Protein AF-G0EF84-F1 (afdb_monomer)

Nearest PDB structures (foldseek):
  5kbe-assembly1_A  TM=8.178E-01  e=7.828E-07  Acinetobacter calcoaceticus
  5kbe-assembly1_B  TM=8.113E-01  e=9.370E-07  Acinetobacter calcoaceticus
  2cfh-assembly1_C  TM=7.552E-01  e=4.086E-05  Homo sapiens
  2bjn-assembly1_A  TM=7.253E-01  e=2.952E-04  Homo sapiens
  8pkd-assembly1_D  TM=6.271E-01  e=1.004E-04  Orrella dioscoreae

Organism: Pyrolobus fumarii (strain DSM 11204 / 1A) (NCBI:txid694429)

Sequence (148 aa):
MQTVSGERVFIMPAVFYKAIFEALQSVAGAAARSLMYYIGVKAGRAMAKDALRVRSGTENIDSVRAIAEILEAMGVGKLESVEKAGSAVKLVLSNTLSGALGIDGGEGCHLERGLVAGMMSEMIGKRVVVKQAQGEKGKCVFEVEVTG

InterPro domains:
  IPR024096 NO signalling/Golgi transport ligand-binding domain superfamily [SSF111126] (7-145)

Mean predicted aligned error: 5.41 Å

Structure (mmCIF, N/CA/C/O backbone):
data_AF-G0EF84-F1
#
_entry.id   AF-G0EF84-F1
#
loop_
_atom_site.group_PDB
_atom_site.id
_atom_site.type_symbol
_atom_site.label_atom_id
_atom_site.label_alt_id
_atom_site.label_comp_id
_atom_site.label_asym_id
_atom_site.label_entity_id
_atom_site.label_seq_id
_atom_site.pdbx_PDB_ins_code
_atom_site.Cartn_x
_atom_site.Cartn_y
_atom_site.Cartn_z
_atom_site.occupancy
_atom_site.B_iso_or_equiv
_atom_site.auth_seq_id
_atom_site.auth_comp_id
_atom_site.auth_asym_id
_atom_site.auth_atom_id
_atom_site.pdbx_PDB_model_num
ATOM 1 N N . MET A 1 1 ? -9.739 -24.889 -8.213 1.00 63.16 1 MET A N 1
ATOM 2 C CA . MET A 1 1 ? -9.829 -23.415 -8.317 1.00 63.16 1 MET A CA 1
ATOM 3 C C . MET A 1 1 ? -9.453 -22.852 -6.960 1.00 63.16 1 MET A C 1
ATOM 5 O O . MET A 1 1 ? -10.050 -23.293 -5.990 1.00 63.16 1 MET A O 1
ATOM 9 N N . GLN A 1 2 ? -8.441 -21.988 -6.867 1.00 75.75 2 GLN A N 1
ATOM 10 C CA . GLN A 1 2 ? -8.082 -21.372 -5.585 1.00 75.75 2 GLN A CA 1
ATOM 11 C C . GLN A 1 2 ? -9.002 -20.178 -5.319 1.00 75.75 2 GLN A C 1
ATOM 13 O O . GLN A 1 2 ? -9.261 -19.377 -6.222 1.00 75.75 2 GLN A O 1
ATOM 18 N N . THR A 1 3 ? -9.524 -20.089 -4.099 1.00 82.94 3 THR A N 1
ATOM 19 C CA . THR A 1 3 ? -10.429 -19.017 -3.676 1.00 82.94 3 THR A CA 1
ATOM 20 C C . THR A 1 3 ? -10.059 -18.511 -2.290 1.00 82.94 3 THR A C 1
ATOM 22 O O . THR A 1 3 ? -9.696 -19.315 -1.433 1.00 82.94 3 THR A O 1
ATOM 25 N N . VAL A 1 4 ? -10.230 -17.214 -2.050 1.00 77.06 4 VAL A N 1
ATOM 26 C CA . VAL A 1 4 ? -10.160 -16.584 -0.724 1.00 77.06 4 VAL A CA 1
ATOM 27 C C . VAL A 1 4 ? -11.493 -15.891 -0.491 1.00 77.06 4 VAL A C 1
ATOM 29 O O . VAL A 1 4 ? -11.944 -15.127 -1.338 1.00 77.06 4 VAL A O 1
ATOM 32 N N . SER A 1 5 ? -12.160 -16.194 0.623 1.00 75.69 5 SER A N 1
ATOM 33 C CA . SER A 1 5 ? -13.448 -15.573 0.974 1.00 75.69 5 SER A CA 1
ATOM 34 C C . SER A 1 5 ? -14.548 -15.737 -0.087 1.00 75.69 5 SER A C 1
ATOM 36 O O . SER A 1 5 ? -15.420 -14.882 -0.197 1.00 75.69 5 SER A O 1
ATOM 38 N N . GLY A 1 6 ? -14.513 -16.817 -0.877 1.00 81.25 6 GLY A N 1
ATOM 39 C CA . GLY A 1 6 ? -15.447 -17.057 -1.988 1.00 81.25 6 GLY A CA 1
ATOM 40 C C . GLY A 1 6 ? -15.060 -16.385 -3.311 1.00 81.25 6 GLY A C 1
ATOM 41 O O . GLY A 1 6 ? -15.654 -16.700 -4.338 1.00 81.25 6 GLY A O 1
ATOM 42 N N . GLU A 1 7 ? -14.029 -15.539 -3.317 1.00 81.75 7 GLU A N 1
ATOM 43 C CA . GLU A 1 7 ? -13.520 -14.877 -4.517 1.00 81.75 7 GLU A CA 1
ATOM 44 C C . GLU A 1 7 ? -12.379 -15.676 -5.143 1.00 81.75 7 GLU A C 1
ATOM 46 O O . GLU A 1 7 ? -11.551 -16.276 -4.451 1.00 81.75 7 GLU A O 1
ATOM 51 N N . ARG A 1 8 ? -12.316 -15.693 -6.477 1.00 87.50 8 ARG A N 1
ATOM 52 C CA . ARG A 1 8 ? -11.234 -16.360 -7.208 1.00 87.50 8 ARG A CA 1
ATOM 53 C C . ARG A 1 8 ? -9.926 -15.610 -6.990 1.00 87.50 8 ARG A C 1
ATOM 55 O O . ARG A 1 8 ? -9.837 -14.422 -7.278 1.00 87.50 8 ARG A O 1
ATOM 62 N N . VAL A 1 9 ? -8.892 -16.346 -6.600 1.00 87.44 9 VAL A N 1
ATOM 63 C CA . VAL A 1 9 ? -7.526 -15.826 -6.516 1.00 87.44 9 VAL A CA 1
ATOM 64 C C . VAL A 1 9 ? -6.621 -16.547 -7.501 1.00 87.44 9 VAL A C 1
ATOM 66 O O . VAL A 1 9 ? -6.874 -17.690 -7.892 1.00 87.44 9 VAL A O 1
ATOM 69 N N . PHE A 1 10 ? -5.554 -15.874 -7.905 1.00 88.31 10 PHE A N 1
ATOM 70 C CA . PHE A 1 10 ? -4.477 -16.478 -8.670 1.00 88.31 10 PHE A CA 1
ATOM 71 C C . PHE A 1 10 ? -3.140 -15.995 -8.112 1.00 88.31 10 PHE A C 1
ATOM 73 O O . PHE A 1 10 ? -3.007 -14.849 -7.689 1.00 88.31 10 PHE A O 1
ATOM 80 N N . ILE A 1 11 ? -2.158 -16.892 -8.094 1.00 89.44 11 ILE A N 1
ATOM 81 C CA . ILE A 1 11 ? -0.801 -16.593 -7.642 1.00 89.44 11 ILE A CA 1
ATOM 82 C C . ILE A 1 11 ? 0.006 -16.183 -8.868 1.00 89.44 11 ILE A C 1
ATOM 84 O O . ILE A 1 11 ? 0.028 -16.897 -9.872 1.00 89.44 11 ILE A O 1
ATOM 88 N N . MET A 1 12 ? 0.658 -15.028 -8.790 1.00 90.19 12 MET A N 1
ATOM 89 C CA . MET A 1 12 ? 1.442 -14.463 -9.881 1.00 90.19 12 MET A 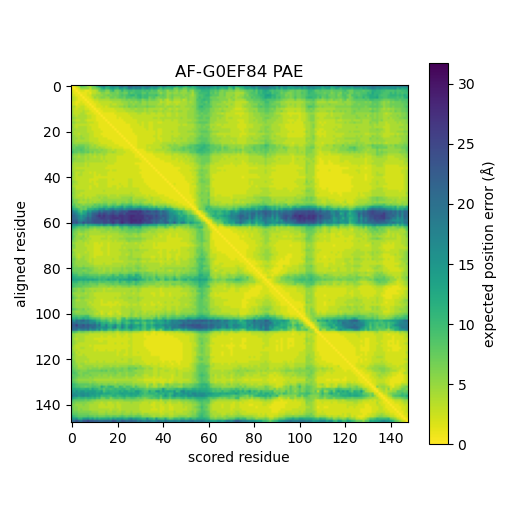CA 1
ATOM 90 C C . MET A 1 12 ? 2.918 -14.381 -9.473 1.00 90.19 12 MET A C 1
ATOM 92 O O . MET A 1 12 ? 3.216 -13.835 -8.410 1.00 90.19 12 MET A O 1
ATOM 96 N N . PRO A 1 13 ? 3.861 -14.865 -10.303 1.00 91.00 13 PRO A N 1
ATOM 97 C CA . PRO A 1 13 ? 5.283 -14.646 -10.066 1.00 91.00 13 PRO A CA 1
ATOM 98 C C . PRO A 1 13 ? 5.618 -13.152 -10.045 1.00 91.00 13 PRO A C 1
ATOM 100 O O . PRO A 1 13 ? 5.197 -12.406 -10.930 1.00 91.00 13 PRO A O 1
ATOM 103 N N . ALA A 1 14 ? 6.442 -12.721 -9.091 1.00 87.75 14 ALA A N 1
ATOM 104 C CA . ALA A 1 14 ? 6.798 -11.310 -8.922 1.00 87.75 14 ALA A CA 1
ATOM 105 C C . ALA A 1 14 ? 7.425 -10.691 -10.195 1.00 87.75 14 ALA A C 1
ATOM 107 O O . ALA A 1 14 ? 7.191 -9.526 -10.508 1.00 87.75 14 ALA A O 1
ATOM 108 N N . VAL A 1 15 ? 8.146 -11.489 -10.994 1.00 89.00 15 VAL A N 1
ATOM 109 C CA . VAL A 1 15 ? 8.711 -11.061 -12.290 1.00 89.00 15 VAL A CA 1
ATOM 110 C C . VAL A 1 15 ? 7.648 -10.640 -13.308 1.00 89.00 15 VAL A C 1
ATOM 112 O O . VAL A 1 15 ? 7.873 -9.711 -14.077 1.00 89.00 15 VAL A O 1
ATOM 115 N N . PHE A 1 16 ? 6.473 -11.275 -13.296 1.00 90.81 16 PHE A N 1
ATOM 116 C CA . PHE A 1 16 ? 5.370 -10.902 -14.179 1.00 90.81 16 PHE A CA 1
ATOM 117 C C . PHE A 1 16 ? 4.773 -9.560 -13.750 1.00 90.81 16 PHE A C 1
ATOM 119 O O . PHE A 1 16 ? 4.515 -8.692 -14.581 1.00 90.81 16 PHE A O 1
ATOM 126 N N . TYR A 1 17 ? 4.621 -9.359 -12.439 1.00 88.06 17 TYR A N 1
ATOM 127 C CA . TYR A 1 17 ? 4.177 -8.085 -11.884 1.00 88.06 17 TYR A CA 1
ATOM 128 C C . TYR A 1 17 ? 5.146 -6.943 -12.233 1.00 88.06 17 TYR A C 1
ATOM 130 O O . TYR A 1 17 ? 4.717 -5.871 -12.661 1.00 88.06 17 TYR A O 1
ATOM 138 N N . LYS A 1 18 ? 6.459 -7.189 -12.124 1.00 89.19 18 LYS A N 1
ATOM 139 C CA . LYS A 1 18 ? 7.494 -6.235 -12.544 1.00 89.19 18 LYS A CA 1
ATOM 140 C C . LYS A 1 18 ? 7.352 -5.848 -14.017 1.00 89.19 18 LYS A C 1
ATOM 142 O O . LYS A 1 18 ? 7.362 -4.660 -14.319 1.00 89.19 18 LYS A O 1
ATOM 147 N N . ALA A 1 19 ? 7.151 -6.822 -14.904 1.00 91.56 19 ALA A N 1
ATOM 148 C CA . ALA A 1 19 ? 6.972 -6.563 -16.332 1.00 91.56 19 ALA A CA 1
ATOM 149 C C . ALA A 1 19 ? 5.738 -5.687 -16.623 1.00 91.56 19 ALA A C 1
ATOM 151 O O . ALA A 1 19 ? 5.810 -4.791 -17.461 1.00 91.56 19 ALA A O 1
ATOM 152 N N . ILE A 1 20 ? 4.624 -5.885 -15.901 1.00 89.62 20 ILE A N 1
ATOM 153 C CA . ILE A 1 20 ? 3.450 -4.998 -16.004 1.00 89.62 20 ILE A CA 1
ATOM 154 C C . ILE A 1 20 ? 3.819 -3.572 -15.595 1.00 89.62 20 ILE A C 1
ATOM 156 O O . ILE A 1 20 ? 3.468 -2.623 -16.296 1.00 89.62 20 ILE A O 1
ATOM 160 N N . PHE A 1 21 ? 4.515 -3.410 -14.467 1.00 87.69 21 PHE A N 1
ATOM 161 C CA . PHE A 1 21 ? 4.907 -2.088 -13.991 1.00 87.69 21 PHE A CA 1
ATOM 162 C C . PHE A 1 21 ? 5.836 -1.384 -14.988 1.00 87.69 21 PHE A C 1
ATOM 164 O O . PHE A 1 21 ? 5.604 -0.228 -15.328 1.00 87.69 21 PHE A O 1
ATOM 171 N N . GLU A 1 22 ? 6.854 -2.077 -15.496 1.00 89.44 22 GLU A N 1
ATOM 172 C CA . GLU A 1 22 ? 7.784 -1.531 -16.490 1.00 89.44 22 GLU A CA 1
ATOM 173 C C . GLU A 1 22 ? 7.062 -1.144 -17.785 1.00 89.44 22 GLU A C 1
ATOM 175 O O . GLU A 1 22 ? 7.318 -0.073 -18.336 1.00 89.44 22 GLU A O 1
ATOM 180 N N . ALA A 1 23 ? 6.095 -1.952 -18.231 1.00 91.50 23 ALA A N 1
ATOM 181 C CA . ALA A 1 23 ? 5.254 -1.613 -19.373 1.00 91.50 23 ALA A CA 1
ATOM 182 C C . ALA A 1 23 ? 4.426 -0.343 -19.109 1.00 91.50 23 ALA A C 1
ATOM 184 O O . ALA A 1 23 ? 4.434 0.573 -19.932 1.00 91.50 23 ALA A O 1
ATOM 185 N N . LEU A 1 24 ? 3.774 -0.232 -17.947 1.00 89.31 24 LEU A N 1
ATOM 186 C CA . LEU A 1 24 ? 3.031 0.975 -17.563 1.00 89.31 24 LEU A CA 1
ATOM 187 C C . LEU A 1 24 ? 3.937 2.208 -17.507 1.00 89.31 24 LEU A C 1
ATOM 189 O O . LEU A 1 24 ? 3.569 3.261 -18.026 1.00 89.31 24 LEU A O 1
ATOM 193 N N . GLN A 1 25 ? 5.128 2.069 -16.928 1.00 88.31 25 GLN A N 1
ATOM 194 C CA . GLN A 1 25 ? 6.126 3.130 -16.861 1.00 88.31 25 GLN A CA 1
ATOM 195 C C . GLN A 1 25 ? 6.589 3.556 -18.262 1.00 88.31 25 GLN A C 1
ATOM 197 O O . GLN A 1 25 ? 6.734 4.749 -18.515 1.00 88.31 25 GLN A O 1
ATOM 202 N N . SER A 1 26 ? 6.775 2.608 -19.186 1.00 90.50 26 SER A N 1
ATOM 203 C CA . SER A 1 26 ? 7.194 2.899 -20.563 1.00 90.50 26 SER A CA 1
ATOM 204 C C . SER A 1 26 ? 6.142 3.675 -21.363 1.00 90.50 26 SER A C 1
ATOM 206 O O . SER A 1 26 ? 6.495 4.512 -22.189 1.00 90.50 26 SER A O 1
ATOM 208 N N . VAL A 1 27 ? 4.855 3.433 -21.092 1.00 92.88 27 VAL A N 1
ATOM 209 C CA . VAL A 1 27 ? 3.740 4.063 -21.813 1.00 92.88 27 VAL A CA 1
ATOM 210 C C . VAL A 1 27 ? 3.345 5.398 -21.183 1.00 92.88 27 VAL A C 1
ATOM 212 O O . VAL A 1 27 ? 3.114 6.374 -21.890 1.00 92.88 27 VAL A O 1
ATOM 215 N N . ALA A 1 28 ? 3.241 5.447 -19.854 1.00 90.50 28 ALA A N 1
ATOM 216 C CA . ALA A 1 28 ? 2.682 6.587 -19.129 1.00 90.50 28 ALA A CA 1
ATOM 217 C C . ALA A 1 28 ? 3.744 7.483 -18.464 1.00 90.50 28 ALA A C 1
ATOM 219 O O . ALA A 1 28 ? 3.405 8.538 -17.920 1.00 90.50 28 ALA A O 1
ATOM 220 N N . GLY A 1 29 ? 5.019 7.082 -18.470 1.00 88.81 29 GLY A N 1
ATOM 221 C CA . GLY A 1 29 ? 6.103 7.820 -17.827 1.00 88.81 29 GLY A CA 1
ATOM 222 C C . GLY A 1 29 ? 5.794 8.120 -16.359 1.00 88.81 29 GLY A C 1
ATOM 223 O O . GLY A 1 29 ? 5.345 7.259 -15.605 1.00 88.81 29 GLY A O 1
ATOM 224 N N . ALA A 1 30 ? 5.971 9.378 -15.950 1.00 85.38 30 ALA A N 1
ATOM 225 C CA . ALA A 1 30 ? 5.714 9.817 -14.577 1.00 85.38 30 ALA A CA 1
ATOM 226 C C . ALA A 1 30 ? 4.263 9.583 -14.101 1.00 85.38 30 ALA A C 1
ATOM 228 O O . ALA A 1 30 ? 4.033 9.422 -12.901 1.00 85.38 30 ALA A O 1
ATOM 229 N N . ALA A 1 31 ? 3.282 9.524 -15.013 1.00 89.19 31 ALA A N 1
ATOM 230 C CA . ALA A 1 31 ? 1.883 9.292 -14.653 1.00 89.19 31 ALA A CA 1
ATOM 231 C C . ALA A 1 31 ? 1.618 7.857 -14.159 1.00 89.19 31 ALA A C 1
ATOM 233 O O . ALA A 1 31 ? 0.641 7.634 -13.437 1.00 89.19 31 ALA A O 1
ATOM 234 N N . ALA A 1 32 ? 2.501 6.900 -14.471 1.00 88.88 32 ALA A N 1
ATOM 235 C CA . ALA A 1 32 ? 2.394 5.523 -13.993 1.00 88.88 32 ALA A CA 1
ATOM 236 C C . ALA A 1 32 ? 2.362 5.448 -12.457 1.00 88.88 32 ALA A C 1
ATOM 238 O O . ALA A 1 32 ? 1.587 4.681 -11.894 1.00 88.88 32 ALA A O 1
ATOM 239 N N . ARG A 1 33 ? 3.102 6.316 -11.759 1.00 87.56 33 ARG A N 1
ATOM 240 C CA . ARG A 1 33 ? 3.123 6.384 -10.286 1.00 87.56 33 ARG A CA 1
ATOM 241 C C . ARG A 1 33 ? 1.748 6.681 -9.689 1.00 87.56 33 ARG A C 1
ATOM 243 O O . ARG A 1 33 ? 1.283 5.987 -8.782 1.00 87.56 33 ARG A O 1
ATOM 250 N N . SER A 1 34 ? 1.068 7.688 -10.234 1.00 90.56 34 SER A N 1
ATOM 251 C CA . SER A 1 34 ? -0.295 8.057 -9.836 1.00 90.56 34 SER A CA 1
ATOM 252 C C . SER A 1 34 ? -1.296 6.954 -10.165 1.00 90.56 34 SER A C 1
ATOM 254 O O . SER A 1 34 ? -2.191 6.675 -9.366 1.00 90.56 34 SER A O 1
ATOM 256 N N . LEU A 1 35 ? -1.121 6.292 -11.312 1.00 92.00 35 LEU A N 1
ATOM 257 C CA . LEU A 1 35 ? -1.946 5.156 -11.707 1.00 92.00 35 LEU A CA 1
ATOM 258 C C . LEU A 1 35 ? -1.784 3.979 -10.736 1.00 92.00 35 LEU A C 1
ATOM 260 O O . LEU A 1 35 ? -2.783 3.432 -10.278 1.00 92.00 35 LEU A O 1
ATOM 264 N N . MET A 1 36 ? -0.554 3.638 -10.350 1.00 91.00 36 MET A N 1
ATOM 265 C CA . MET A 1 36 ? -0.273 2.563 -9.394 1.00 91.00 36 MET A CA 1
ATOM 266 C C . MET A 1 36 ? -0.850 2.847 -8.013 1.00 91.00 36 MET A C 1
ATOM 268 O O . MET A 1 36 ? -1.441 1.960 -7.397 1.00 91.00 36 MET A O 1
ATOM 272 N N . TYR A 1 37 ? -0.764 4.097 -7.555 1.00 93.50 37 TYR A N 1
ATOM 273 C CA . TYR A 1 37 ? -1.461 4.519 -6.346 1.00 93.50 37 TYR A CA 1
ATOM 274 C C . TYR A 1 37 ? -2.978 4.323 -6.464 1.00 93.50 37 TYR A C 1
ATOM 276 O O . TYR A 1 37 ? -3.598 3.755 -5.567 1.00 93.50 37 TYR A O 1
ATOM 284 N N . TYR A 1 38 ? -3.587 4.740 -7.576 1.00 95.00 38 TYR A N 1
ATOM 285 C CA . TYR A 1 38 ? -5.029 4.600 -7.780 1.00 95.00 38 TYR A CA 1
ATOM 286 C C . TYR A 1 38 ? -5.484 3.135 -7.849 1.00 95.00 38 TYR A C 1
ATOM 288 O O . TYR A 1 38 ? -6.488 2.776 -7.227 1.00 95.00 38 TYR A O 1
ATOM 296 N N . ILE A 1 39 ? -4.729 2.286 -8.554 1.00 94.31 39 ILE A N 1
ATOM 297 C CA . ILE A 1 39 ? -4.938 0.832 -8.588 1.00 94.31 39 ILE A CA 1
ATOM 298 C C . ILE A 1 39 ? -4.886 0.278 -7.163 1.00 94.31 39 ILE A C 1
ATOM 300 O O . ILE A 1 39 ? -5.818 -0.410 -6.748 1.00 94.31 39 ILE A O 1
ATOM 304 N N . GLY A 1 40 ? -3.860 0.649 -6.390 1.00 95.25 40 GLY A N 1
ATOM 305 C CA . GLY A 1 40 ? -3.724 0.266 -4.987 1.00 95.25 40 GLY A CA 1
ATOM 306 C C . GLY A 1 40 ? -4.931 0.684 -4.146 1.00 95.25 40 GLY A C 1
ATOM 307 O O . GLY A 1 40 ? -5.478 -0.141 -3.425 1.00 95.25 40 GLY A O 1
ATOM 308 N N . VAL A 1 41 ? -5.422 1.922 -4.279 1.00 96.75 41 VAL A N 1
ATOM 309 C CA . VAL A 1 41 ? -6.613 2.397 -3.543 1.00 96.75 41 VAL A CA 1
ATOM 310 C C . VAL A 1 41 ? -7.851 1.571 -3.881 1.00 96.75 41 VAL A C 1
ATOM 312 O O . VAL A 1 41 ? -8.611 1.196 -2.985 1.00 96.75 41 VAL A O 1
ATOM 315 N N . LYS A 1 42 ? -8.081 1.286 -5.167 1.00 96.88 42 LYS A N 1
ATOM 316 C CA . LYS A 1 42 ? -9.240 0.500 -5.610 1.00 96.88 42 LYS A CA 1
ATOM 317 C C . LYS A 1 42 ? -9.162 -0.944 -5.123 1.00 96.88 42 LYS A C 1
ATOM 319 O O . LYS A 1 42 ? -10.145 -1.432 -4.570 1.00 96.88 42 LYS A O 1
ATOM 324 N N . ALA A 1 43 ? -8.003 -1.582 -5.274 1.00 94.38 43 ALA A N 1
ATOM 325 C CA . ALA A 1 43 ? -7.761 -2.934 -4.784 1.00 94.38 43 ALA A CA 1
ATOM 326 C C . ALA A 1 43 ? -7.897 -3.002 -3.256 1.00 94.38 43 ALA A C 1
ATOM 328 O O . ALA A 1 43 ? -8.626 -3.843 -2.741 1.00 94.38 43 ALA A O 1
ATOM 329 N N . GLY A 1 44 ? -7.281 -2.057 -2.539 1.00 94.94 44 GLY A N 1
ATOM 330 C CA . GLY A 1 44 ? -7.337 -1.929 -1.083 1.00 94.94 44 GLY A CA 1
ATOM 331 C C . GLY A 1 44 ? -8.766 -1.904 -0.547 1.00 94.94 44 GLY A C 1
ATOM 332 O O . GLY A 1 44 ? -9.109 -2.672 0.347 1.00 94.94 44 GLY A O 1
ATOM 333 N N . ARG A 1 45 ? -9.631 -1.073 -1.141 1.00 94.69 45 ARG A N 1
ATOM 334 C CA . ARG A 1 45 ? -11.052 -1.015 -0.764 1.00 94.69 45 ARG A CA 1
ATOM 335 C C . ARG A 1 45 ? -11.779 -2.332 -1.014 1.00 94.69 45 ARG A C 1
ATOM 337 O O . ARG A 1 45 ? -12.537 -2.766 -0.158 1.00 94.69 45 ARG A O 1
ATOM 344 N N . ALA A 1 46 ? -11.565 -2.960 -2.171 1.00 92.00 46 ALA A N 1
ATOM 345 C CA . ALA A 1 46 ? -12.206 -4.235 -2.492 1.00 92.00 46 ALA A CA 1
ATOM 346 C C . ALA A 1 46 ? -11.823 -5.324 -1.475 1.00 92.00 46 ALA A C 1
ATOM 348 O O . ALA A 1 46 ? -12.695 -5.957 -0.890 1.00 92.00 46 ALA A O 1
ATOM 349 N N . MET A 1 47 ? -10.532 -5.448 -1.169 1.00 89.94 47 MET A N 1
ATOM 350 C CA . MET A 1 47 ? -10.042 -6.432 -0.202 1.00 89.94 47 MET A CA 1
ATOM 351 C C . MET A 1 47 ? -10.526 -6.156 1.223 1.00 89.94 47 MET A C 1
ATOM 353 O O . MET A 1 47 ? -10.850 -7.090 1.950 1.00 89.94 47 MET A O 1
ATOM 357 N N . ALA A 1 48 ? -10.614 -4.887 1.631 1.00 89.81 48 ALA A N 1
ATOM 358 C CA . ALA A 1 48 ? -11.182 -4.536 2.928 1.00 89.81 48 ALA A CA 1
ATOM 359 C C . ALA A 1 48 ? -12.672 -4.890 3.021 1.00 89.81 48 ALA A C 1
ATOM 361 O O . ALA A 1 48 ? -13.098 -5.418 4.045 1.00 89.81 48 ALA A O 1
ATOM 362 N N . LYS A 1 49 ? -13.457 -4.679 1.956 1.00 88.44 49 LYS A N 1
ATOM 363 C CA . LYS A 1 49 ? -14.862 -5.119 1.909 1.00 88.44 49 LYS A CA 1
ATOM 364 C C . LYS A 1 49 ? -14.989 -6.627 2.071 1.00 88.44 49 LYS A C 1
ATOM 366 O O . LYS A 1 49 ? -15.811 -7.078 2.865 1.00 88.44 49 LYS A O 1
ATOM 371 N N . ASP A 1 50 ? -14.158 -7.395 1.374 1.00 85.75 50 ASP A N 1
ATOM 372 C CA . ASP A 1 50 ? -14.163 -8.854 1.490 1.00 85.75 50 ASP A CA 1
ATOM 373 C C . ASP A 1 50 ? -13.746 -9.311 2.893 1.00 85.75 50 ASP A C 1
ATOM 375 O O . ASP A 1 50 ? -14.374 -10.202 3.469 1.00 85.75 50 ASP A O 1
ATOM 379 N N . ALA A 1 51 ? -12.739 -8.664 3.487 1.00 83.38 51 ALA A N 1
ATOM 380 C CA . ALA A 1 51 ? -12.316 -8.934 4.858 1.00 83.38 51 ALA A CA 1
ATOM 381 C C . ALA A 1 51 ? -13.425 -8.625 5.880 1.00 83.38 51 ALA A C 1
ATOM 383 O O . ALA A 1 51 ? -13.660 -9.420 6.791 1.00 83.38 51 ALA A O 1
ATOM 384 N N . LEU A 1 52 ? -14.139 -7.506 5.715 1.00 82.00 52 LEU A N 1
ATOM 385 C CA . LEU A 1 52 ? -15.277 -7.128 6.558 1.00 82.00 52 LEU A CA 1
ATOM 386 C C . LEU A 1 52 ? -16.469 -8.081 6.377 1.00 82.00 52 LEU A C 1
ATOM 388 O O . LEU A 1 52 ? -17.114 -8.428 7.365 1.00 82.00 52 LEU A O 1
ATOM 392 N N . ARG A 1 53 ? -16.727 -8.565 5.151 1.00 78.56 53 ARG A N 1
ATOM 393 C CA . ARG A 1 53 ? -17.784 -9.553 4.855 1.00 78.56 53 ARG A CA 1
ATOM 394 C C . ARG A 1 53 ? -17.580 -10.855 5.625 1.00 78.56 53 ARG A C 1
ATOM 396 O O . ARG A 1 53 ? -18.542 -11.413 6.137 1.00 78.56 53 ARG A O 1
ATOM 403 N N . VAL A 1 54 ? -16.342 -11.341 5.702 1.00 72.69 54 VAL A N 1
ATOM 404 C CA . VAL A 1 54 ? -16.017 -12.600 6.397 1.00 72.69 54 VAL A CA 1
ATOM 405 C C . VAL A 1 54 ? -15.960 -12.433 7.920 1.00 72.69 54 VAL A C 1
ATOM 407 O O . VAL A 1 54 ? -16.143 -13.405 8.647 1.00 72.69 54 VAL A O 1
ATOM 410 N N . ARG A 1 55 ? -15.747 -11.212 8.424 1.00 70.75 55 ARG A N 1
ATOM 411 C CA . ARG A 1 55 ? -15.590 -10.910 9.860 1.00 70.75 55 ARG A CA 1
ATOM 412 C C . ARG A 1 55 ? -16.869 -10.451 10.573 1.00 70.75 55 ARG A C 1
ATOM 414 O O . ARG A 1 55 ? -16.780 -9.878 11.658 1.00 70.75 55 ARG A O 1
ATOM 421 N N . SER A 1 56 ? -18.053 -10.687 10.008 1.00 54.22 56 SER A N 1
ATOM 422 C CA . SER A 1 56 ? -19.335 -10.290 10.610 1.00 54.22 56 SER A CA 1
ATOM 423 C C . SER A 1 56 ? -19.442 -10.724 12.085 1.00 54.22 56 SER A C 1
ATOM 425 O O . SER A 1 56 ? -19.611 -11.911 12.361 1.00 54.22 56 SER A O 1
ATOM 427 N N . GLY A 1 57 ? -19.335 -9.768 13.022 1.00 50.00 57 GLY A N 1
ATOM 428 C CA . GLY A 1 57 ? -19.550 -9.981 14.462 1.00 50.00 57 GLY A CA 1
ATOM 429 C C . GLY A 1 57 ? -18.433 -9.531 15.417 1.00 50.00 57 GLY A C 1
ATOM 430 O O . GLY A 1 57 ? -18.672 -9.509 16.620 1.00 50.00 57 GLY A O 1
ATOM 431 N N . THR A 1 58 ? -17.240 -9.154 14.944 1.00 49.56 58 THR A N 1
ATOM 432 C CA . THR A 1 58 ? -16.167 -8.657 15.833 1.00 49.56 58 THR A CA 1
ATOM 433 C C . THR A 1 58 ? -16.080 -7.134 15.808 1.00 49.56 58 THR A C 1
ATOM 435 O O . THR A 1 58 ? -15.567 -6.556 14.848 1.00 49.56 58 THR A O 1
ATOM 438 N N . GLU A 1 59 ? -16.566 -6.484 16.866 1.00 49.69 59 GLU A N 1
ATOM 439 C CA . GLU A 1 59 ? -16.321 -5.062 17.117 1.00 49.69 59 GLU A CA 1
ATOM 440 C C . GLU A 1 59 ? -14.840 -4.825 17.462 1.00 49.69 59 GLU A C 1
ATOM 442 O O . GLU A 1 59 ? -14.241 -5.567 18.238 1.00 49.69 59 GLU A O 1
ATOM 447 N N . ASN A 1 60 ? -14.258 -3.772 16.878 1.00 51.16 60 ASN A N 1
ATOM 448 C CA . ASN A 1 60 ? -12.920 -3.245 17.172 1.00 51.16 60 ASN A CA 1
ATOM 449 C C . ASN A 1 60 ? -11.751 -4.233 17.059 1.00 51.16 60 ASN A C 1
ATOM 451 O O . ASN A 1 60 ? -10.969 -4.424 17.991 1.00 51.16 60 ASN A O 1
ATOM 455 N N . ILE A 1 61 ? -11.528 -4.758 15.854 1.00 52.91 61 ILE A N 1
ATOM 456 C CA . ILE A 1 61 ? -10.157 -5.116 15.496 1.00 52.91 61 ILE A CA 1
ATOM 457 C C . ILE A 1 61 ? -9.383 -3.826 15.233 1.00 52.91 61 ILE A C 1
ATOM 459 O O . ILE A 1 61 ? -9.833 -2.979 14.458 1.00 52.91 61 ILE A O 1
ATOM 463 N N . ASP A 1 62 ? -8.217 -3.711 15.874 1.00 75.25 62 ASP A N 1
ATOM 464 C CA . ASP A 1 62 ? -7.154 -2.773 15.518 1.00 75.25 62 ASP A CA 1
ATOM 465 C C . ASP A 1 62 ? -6.949 -2.834 13.996 1.00 75.25 62 ASP A C 1
ATOM 467 O O . ASP A 1 62 ? -6.320 -3.752 13.461 1.00 75.25 62 ASP A O 1
ATOM 471 N N . SER A 1 63 ? -7.604 -1.916 13.276 1.00 76.50 63 SER A N 1
ATOM 472 C CA . SER A 1 63 ? -7.779 -2.009 11.822 1.00 76.50 63 SER A CA 1
ATOM 473 C C . SER A 1 63 ? -6.430 -1.989 11.115 1.00 76.50 63 SER A C 1
ATOM 475 O O . SER A 1 63 ? -6.265 -2.613 10.072 1.00 76.50 63 SER A O 1
ATOM 477 N N . VAL A 1 64 ? -5.436 -1.358 11.741 1.00 79.69 64 VAL A N 1
ATOM 478 C CA . VAL A 1 64 ? -4.053 -1.345 11.278 1.00 79.69 64 VAL A CA 1
ATOM 479 C C . VAL A 1 64 ? -3.454 -2.750 11.284 1.00 79.69 64 VAL A C 1
ATOM 481 O O . VAL A 1 64 ? -2.857 -3.169 10.292 1.00 79.69 64 VAL A O 1
ATOM 484 N N . ARG A 1 65 ? -3.644 -3.508 12.368 1.00 80.94 65 ARG A N 1
ATOM 485 C CA . ARG A 1 65 ? -3.123 -4.874 12.488 1.00 80.94 65 ARG A CA 1
ATOM 486 C C . ARG A 1 65 ? -3.785 -5.832 11.499 1.00 80.94 65 ARG A C 1
ATOM 488 O O . ARG A 1 65 ? -3.098 -6.630 10.875 1.00 80.94 65 ARG A O 1
ATOM 495 N N . ALA A 1 66 ? -5.096 -5.716 11.297 1.00 83.75 66 ALA A N 1
ATOM 496 C CA . ALA A 1 66 ? -5.795 -6.509 10.284 1.00 83.75 66 ALA A CA 1
ATOM 497 C C . ALA A 1 66 ? -5.269 -6.246 8.869 1.00 83.75 66 ALA A C 1
ATOM 499 O O . ALA A 1 66 ? -5.092 -7.172 8.083 1.00 83.75 66 ALA A O 1
ATOM 500 N N . ILE A 1 67 ? -5.016 -4.979 8.545 1.00 87.06 67 ILE A N 1
ATOM 501 C CA . ILE A 1 67 ? -4.4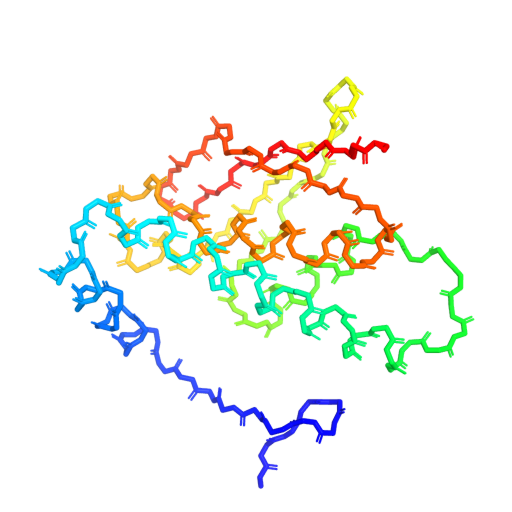65 -4.591 7.247 1.00 87.06 67 ILE A CA 1
ATOM 502 C C . ILE A 1 67 ? -3.077 -5.183 7.066 1.00 87.06 67 ILE A C 1
ATOM 504 O O . ILE A 1 67 ? -2.794 -5.743 6.013 1.00 87.06 67 ILE A O 1
ATOM 508 N N . ALA A 1 68 ? -2.238 -5.116 8.096 1.00 86.62 68 ALA A N 1
ATOM 509 C CA . ALA A 1 68 ? -0.921 -5.731 8.071 1.00 86.62 68 ALA A CA 1
ATOM 510 C C . ALA A 1 68 ? -0.971 -7.238 7.805 1.00 86.62 68 ALA A C 1
ATOM 512 O O . ALA A 1 68 ? -0.255 -7.714 6.929 1.00 86.62 68 ALA A O 1
ATOM 513 N N . GLU A 1 69 ? -1.852 -7.967 8.494 1.00 87.25 69 GLU A N 1
ATOM 514 C CA . GLU A 1 69 ? -2.043 -9.408 8.283 1.00 87.25 69 GLU A CA 1
ATOM 515 C C . GLU A 1 69 ? -2.458 -9.719 6.838 1.00 87.25 69 GLU A C 1
ATOM 517 O O . GLU A 1 69 ? -1.941 -10.658 6.233 1.00 87.25 69 GLU A O 1
ATOM 522 N N . ILE A 1 70 ? -3.350 -8.912 6.253 1.00 89.38 70 ILE A N 1
ATOM 523 C CA . ILE A 1 70 ? -3.783 -9.096 4.862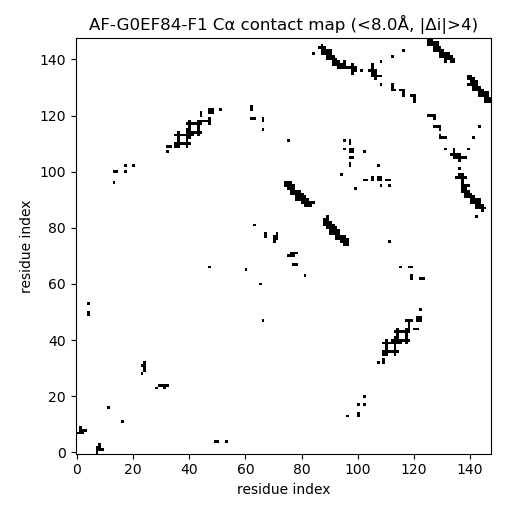 1.00 89.38 70 ILE A CA 1
ATOM 524 C C . ILE A 1 70 ? -2.640 -8.785 3.886 1.00 89.38 70 ILE A C 1
ATOM 526 O O . ILE A 1 70 ? -2.402 -9.554 2.957 1.00 89.38 70 ILE A O 1
ATOM 530 N N . LEU A 1 71 ? -1.918 -7.678 4.081 1.00 91.25 71 LEU A N 1
ATOM 531 C CA . LEU A 1 71 ? -0.790 -7.299 3.224 1.00 91.25 71 LEU A CA 1
ATOM 532 C C . LEU A 1 71 ? 0.330 -8.347 3.258 1.00 91.25 71 LEU A C 1
ATOM 534 O O . LEU A 1 71 ? 0.867 -8.694 2.203 1.00 91.25 71 LEU A O 1
ATOM 538 N N . GLU A 1 72 ? 0.640 -8.887 4.436 1.00 92.56 72 GLU A N 1
ATOM 539 C CA . GLU A 1 72 ? 1.646 -9.938 4.603 1.00 92.56 72 GLU A CA 1
ATOM 540 C C . GLU A 1 72 ? 1.191 -11.248 3.948 1.00 92.56 72 GLU A C 1
ATOM 542 O O . GLU A 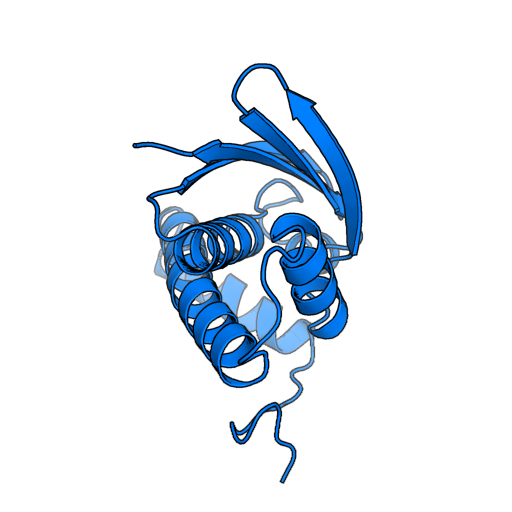1 72 ? 1.942 -11.833 3.168 1.00 92.56 72 GLU A O 1
ATOM 547 N N . ALA A 1 73 ? -0.064 -11.663 4.159 1.00 88.94 73 ALA A N 1
ATOM 548 C CA . ALA A 1 73 ? -0.623 -12.870 3.543 1.00 88.94 73 ALA A CA 1
ATOM 549 C C . ALA A 1 73 ? -0.651 -12.812 2.005 1.00 88.94 73 ALA A C 1
ATOM 551 O O . ALA A 1 73 ? -0.557 -13.843 1.340 1.00 88.94 73 ALA A O 1
ATOM 552 N N . MET A 1 74 ? -0.759 -11.614 1.427 1.00 88.81 74 MET A N 1
ATOM 553 C CA . MET A 1 74 ? -0.716 -11.401 -0.023 1.00 88.81 74 MET A CA 1
ATOM 554 C C . MET A 1 74 ? 0.700 -11.218 -0.580 1.00 88.81 74 MET A C 1
ATOM 556 O O . MET A 1 74 ? 0.857 -11.015 -1.783 1.00 88.81 74 MET A O 1
ATOM 560 N N . GLY A 1 75 ? 1.731 -11.259 0.268 1.00 91.31 75 GLY A N 1
ATOM 561 C CA . GLY A 1 75 ? 3.117 -11.041 -0.146 1.00 91.31 75 GLY A CA 1
ATOM 562 C C . GLY A 1 75 ? 3.410 -9.603 -0.583 1.00 91.31 75 GLY A C 1
ATOM 563 O O . GLY A 1 75 ? 4.335 -9.377 -1.359 1.00 91.31 75 GLY A O 1
ATOM 564 N N . VAL A 1 76 ? 2.621 -8.628 -0.118 1.00 92.12 76 VAL A N 1
ATOM 565 C CA . VAL A 1 76 ? 2.820 -7.205 -0.438 1.00 92.12 76 VAL A CA 1
ATOM 566 C C . VAL A 1 76 ? 3.928 -6.596 0.416 1.00 92.12 76 VAL A C 1
ATOM 568 O O . VAL A 1 76 ? 4.682 -5.752 -0.062 1.00 92.12 76 VAL A O 1
ATOM 571 N N . GLY A 1 77 ? 4.020 -7.000 1.678 1.00 92.50 77 GLY A N 1
ATOM 572 C CA . GLY A 1 77 ? 5.021 -6.524 2.623 1.00 92.50 77 GLY A CA 1
ATOM 573 C C . GLY A 1 77 ? 4.658 -6.916 4.048 1.00 92.50 77 GLY A C 1
ATOM 574 O O . GLY A 1 77 ? 3.519 -7.283 4.330 1.00 92.50 77 GLY A O 1
ATOM 575 N N . LYS A 1 78 ? 5.633 -6.827 4.944 1.00 93.50 78 LYS A N 1
ATOM 576 C CA . LYS A 1 78 ? 5.493 -7.144 6.362 1.00 93.50 78 LYS A CA 1
ATOM 577 C C . LYS A 1 78 ? 5.399 -5.865 7.178 1.00 93.50 78 LYS A C 1
ATOM 579 O O . LYS A 1 78 ? 6.215 -4.967 6.998 1.00 93.50 78 LYS A O 1
ATOM 584 N N . LEU A 1 79 ? 4.444 -5.783 8.098 1.00 92.12 79 LEU A N 1
ATOM 585 C CA . LEU A 1 79 ? 4.396 -4.679 9.055 1.00 92.12 79 LEU A CA 1
ATOM 586 C C . LEU A 1 79 ? 5.499 -4.850 10.108 1.00 92.12 79 LEU A C 1
ATOM 588 O O . LEU A 1 79 ? 5.535 -5.855 10.814 1.00 92.12 79 LEU A O 1
ATOM 592 N N . GLU A 1 80 ? 6.378 -3.857 10.225 1.00 92.38 80 GLU A N 1
ATOM 593 C CA . GLU A 1 80 ? 7.419 -3.817 11.258 1.00 92.38 80 GLU A CA 1
ATOM 594 C C . GLU A 1 80 ? 6.968 -3.054 12.496 1.00 92.38 80 GLU A C 1
ATOM 596 O O . GLU A 1 80 ? 7.164 -3.523 13.615 1.00 92.38 80 GLU A O 1
ATOM 601 N N . SER A 1 81 ? 6.376 -1.873 12.306 1.00 89.88 81 SER A N 1
ATOM 602 C CA . SER A 1 81 ? 5.926 -1.044 13.419 1.00 89.88 81 SER A CA 1
ATOM 603 C C . SER A 1 81 ? 4.734 -0.161 13.068 1.00 89.88 81 SER A C 1
ATOM 605 O O . SER A 1 81 ? 4.484 0.191 11.910 1.00 89.88 81 SER A O 1
ATOM 607 N N . VAL A 1 82 ? 3.996 0.179 14.125 1.00 89.38 82 VAL A N 1
ATOM 608 C CA . VAL A 1 82 ? 2.890 1.134 14.139 1.00 89.38 82 VAL A CA 1
ATOM 609 C C . VAL A 1 82 ? 3.163 2.082 15.292 1.00 89.38 82 VAL A C 1
ATOM 611 O O . VAL A 1 82 ? 3.172 1.673 16.451 1.00 89.38 82 VAL A O 1
ATOM 614 N N . GLU A 1 83 ? 3.405 3.346 14.980 1.00 89.12 83 GLU A N 1
ATOM 615 C CA . GLU A 1 83 ? 3.761 4.359 15.967 1.00 89.12 83 GLU A CA 1
ATOM 616 C C . GLU A 1 83 ? 2.786 5.528 15.876 1.00 89.12 83 GLU A C 1
ATOM 618 O O . GLU A 1 83 ? 2.393 5.956 14.791 1.00 89.12 83 GLU A O 1
ATOM 623 N N . LYS A 1 84 ? 2.395 6.086 17.020 1.00 86.56 84 LYS A N 1
ATOM 624 C CA . LYS A 1 84 ? 1.6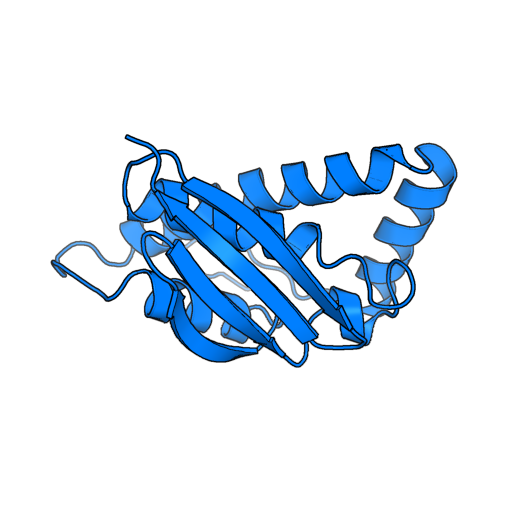42 7.340 17.029 1.00 86.56 84 LYS A CA 1
ATOM 625 C C . LYS A 1 84 ? 2.597 8.491 16.708 1.00 86.56 84 LYS A C 1
ATOM 627 O O . LYS A 1 84 ? 3.584 8.682 17.411 1.00 86.56 84 LYS A O 1
ATOM 632 N N . ALA A 1 85 ? 2.271 9.283 15.694 1.00 83.12 85 ALA A N 1
ATOM 633 C CA . ALA A 1 85 ? 3.027 10.458 15.272 1.00 83.12 85 ALA A CA 1
ATOM 634 C C . ALA A 1 85 ? 2.112 11.691 15.331 1.00 83.12 85 ALA A C 1
ATOM 636 O O . ALA A 1 85 ? 1.495 12.090 14.346 1.00 83.12 85 ALA A O 1
ATOM 637 N N . GLY A 1 86 ? 1.958 12.272 16.525 1.00 85.00 86 GLY A N 1
ATOM 638 C CA . GLY A 1 86 ? 1.022 13.380 16.746 1.00 85.00 86 GLY A CA 1
ATOM 639 C C . GLY A 1 86 ? -0.435 12.963 16.502 1.00 85.00 86 GLY A C 1
ATOM 640 O O . GLY A 1 86 ? -0.964 12.110 17.220 1.00 85.00 86 GLY A O 1
ATOM 641 N N . SER A 1 87 ? -1.080 13.581 15.506 1.00 83.75 87 SER A N 1
ATOM 642 C CA . SER A 1 87 ? -2.426 13.233 15.019 1.00 83.75 87 SER A CA 1
ATOM 643 C C . SER A 1 87 ? -2.434 12.132 13.953 1.00 83.75 87 SER A C 1
ATOM 645 O O . SER A 1 87 ? -3.507 11.669 13.569 1.00 83.75 87 SER A O 1
ATOM 647 N N . ALA A 1 88 ? -1.261 11.729 13.468 1.00 87.19 88 ALA A N 1
ATOM 648 C CA . ALA A 1 88 ? -1.088 10.687 12.471 1.00 87.19 88 ALA A CA 1
ATOM 649 C C . ALA A 1 88 ? -0.656 9.360 13.112 1.00 87.19 88 ALA A C 1
ATOM 651 O O . ALA A 1 88 ? -0.186 9.298 14.254 1.00 87.19 88 ALA A O 1
ATOM 652 N N . VAL A 1 89 ? -0.778 8.286 12.339 1.00 89.62 89 VAL A N 1
ATOM 653 C CA . VAL A 1 89 ? -0.159 6.990 12.619 1.00 89.62 89 VAL A CA 1
ATOM 654 C C . VAL A 1 89 ? 0.954 6.766 11.608 1.00 89.62 89 VAL A C 1
ATOM 656 O O . VAL A 1 89 ? 0.722 6.814 10.402 1.00 89.62 89 VAL A O 1
ATOM 659 N N . LYS A 1 90 ? 2.162 6.509 12.095 1.00 91.69 90 LYS A N 1
ATOM 660 C CA . LYS A 1 90 ? 3.295 6.094 11.281 1.00 91.69 90 LYS A CA 1
ATOM 661 C C . LYS A 1 90 ? 3.272 4.575 11.131 1.00 91.69 90 LYS A C 1
ATOM 663 O O . LYS A 1 90 ? 3.244 3.855 12.126 1.00 91.69 90 LYS A O 1
ATOM 668 N N . LEU A 1 91 ? 3.287 4.101 9.892 1.00 92.06 91 LEU A N 1
ATOM 669 C CA . LEU A 1 91 ? 3.336 2.688 9.529 1.00 92.06 91 LEU A CA 1
ATOM 670 C C . LEU A 1 91 ? 4.650 2.390 8.827 1.00 92.06 91 LEU A C 1
ATOM 672 O O . LEU A 1 91 ? 5.014 3.084 7.876 1.00 92.06 91 LEU A O 1
ATOM 676 N N . VAL A 1 92 ? 5.335 1.341 9.264 1.00 92.62 92 VAL A N 1
ATOM 677 C CA . VAL A 1 92 ? 6.566 0.869 8.629 1.00 92.62 92 VAL A CA 1
ATOM 678 C C . VAL A 1 92 ? 6.313 -0.508 8.035 1.00 92.62 92 VAL A C 1
ATOM 680 O O . VAL A 1 92 ? 6.043 -1.457 8.767 1.00 92.62 92 VAL A O 1
ATOM 683 N N . LEU A 1 93 ? 6.401 -0.614 6.709 1.00 92.56 93 LEU A N 1
ATOM 684 C CA . LEU A 1 93 ? 6.392 -1.887 5.993 1.00 92.56 93 LEU A CA 1
ATOM 685 C C . LEU A 1 93 ? 7.808 -2.237 5.541 1.00 92.56 93 LEU A C 1
ATOM 687 O O . LEU A 1 93 ? 8.4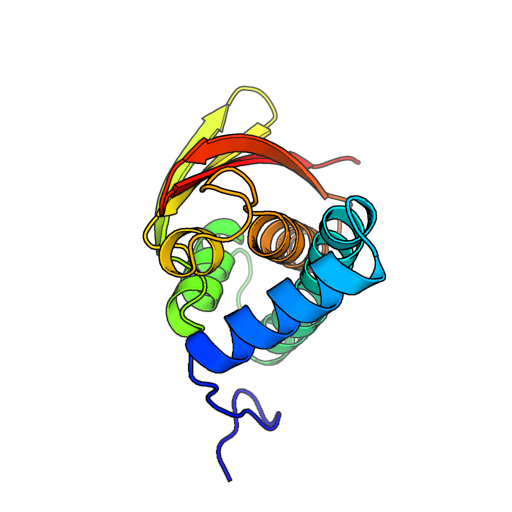81 -1.387 4.962 1.00 92.56 93 LEU A O 1
ATOM 691 N N . SER A 1 94 ? 8.234 -3.482 5.732 1.00 93.00 94 SER A N 1
ATOM 692 C CA . SER A 1 94 ? 9.459 -4.036 5.150 1.00 93.00 94 SER A CA 1
ATOM 693 C C . SER A 1 94 ? 9.181 -5.221 4.235 1.00 93.00 94 SER A C 1
ATOM 695 O O . SER A 1 94 ? 8.042 -5.673 4.110 1.00 93.00 94 SER A O 1
ATOM 697 N N . ASN A 1 95 ? 10.218 -5.701 3.544 1.00 91.00 95 ASN A N 1
ATOM 698 C CA . ASN A 1 95 ? 10.122 -6.733 2.511 1.00 91.00 95 ASN A CA 1
ATOM 699 C C . ASN A 1 95 ? 9.012 -6.432 1.494 1.00 91.00 95 ASN A C 1
ATOM 701 O O . ASN A 1 95 ? 8.244 -7.314 1.114 1.00 91.00 95 ASN A O 1
ATOM 705 N N . THR A 1 96 ? 8.894 -5.162 1.101 1.00 91.56 96 THR A N 1
ATOM 706 C CA . THR A 1 96 ? 7.801 -4.718 0.236 1.00 91.56 96 THR A CA 1
ATOM 707 C C . THR A 1 96 ? 7.973 -5.216 -1.192 1.00 91.56 96 THR A C 1
ATOM 709 O O . THR A 1 96 ? 9.094 -5.330 -1.693 1.00 91.56 96 THR A O 1
ATOM 712 N N . LEU A 1 97 ? 6.857 -5.485 -1.868 1.00 89.94 97 LEU A N 1
ATOM 713 C CA . LEU A 1 97 ? 6.833 -5.957 -3.250 1.00 89.94 97 LEU A CA 1
ATOM 714 C C . LEU A 1 97 ? 7.551 -4.977 -4.187 1.00 89.94 97 LEU A C 1
ATOM 716 O O . LEU A 1 97 ? 8.409 -5.384 -4.970 1.00 89.94 97 LEU A O 1
ATOM 720 N N . SER A 1 98 ? 7.249 -3.681 -4.084 1.00 88.00 98 SER A N 1
ATOM 721 C CA . SER A 1 98 ? 7.928 -2.620 -4.843 1.00 88.00 98 SER A CA 1
ATOM 722 C C . SER A 1 98 ? 9.439 -2.615 -4.607 1.00 88.00 98 SER A C 1
ATOM 724 O O . SER A 1 98 ? 10.217 -2.558 -5.564 1.00 88.00 98 SER A O 1
ATOM 726 N N . GLY A 1 99 ? 9.861 -2.749 -3.347 1.00 87.06 99 GLY A N 1
ATOM 727 C CA . GLY A 1 99 ? 11.265 -2.801 -2.964 1.00 87.06 99 GLY A CA 1
ATOM 728 C C . GLY A 1 99 ? 11.984 -4.041 -3.496 1.00 87.06 99 GLY A C 1
ATOM 729 O O . GLY A 1 99 ? 13.065 -3.916 -4.070 1.00 87.06 99 GLY A O 1
ATOM 730 N N . ALA A 1 100 ? 11.365 -5.218 -3.380 1.00 85.75 100 ALA A N 1
ATOM 731 C CA . ALA A 1 100 ? 11.898 -6.481 -3.892 1.00 85.75 100 ALA A CA 1
ATOM 732 C C . ALA A 1 100 ? 12.053 -6.476 -5.421 1.00 85.75 100 ALA A C 1
ATOM 734 O O . ALA A 1 100 ? 12.975 -7.083 -5.963 1.00 85.75 100 ALA A O 1
ATOM 735 N N . LEU A 1 101 ? 11.172 -5.764 -6.125 1.00 85.88 101 LEU A N 1
ATOM 736 C CA . LEU A 1 101 ? 11.207 -5.655 -7.582 1.00 85.88 101 LEU A CA 1
ATOM 737 C C . LEU A 1 101 ? 12.134 -4.550 -8.102 1.00 85.88 101 LEU A C 1
ATOM 739 O O . LEU A 1 101 ? 12.401 -4.496 -9.309 1.00 85.88 101 LEU A O 1
ATOM 743 N N . GLY A 1 102 ? 12.657 -3.702 -7.211 1.00 80.62 102 GLY A N 1
ATOM 744 C CA . GLY A 1 102 ? 13.477 -2.548 -7.577 1.00 80.62 102 GLY A CA 1
ATOM 745 C C . GLY A 1 102 ? 12.691 -1.489 -8.351 1.00 80.62 102 GLY A C 1
ATOM 746 O O . GLY A 1 102 ? 13.265 -0.776 -9.174 1.00 80.62 102 GLY A O 1
ATOM 747 N N . ILE A 1 103 ? 11.380 -1.414 -8.120 1.00 77.69 103 ILE A N 1
ATOM 748 C CA . ILE A 1 103 ? 10.498 -0.450 -8.769 1.00 77.69 103 ILE A CA 1
ATOM 749 C C . ILE A 1 103 ? 10.856 0.965 -8.280 1.00 77.69 103 ILE A C 1
ATOM 751 O O . ILE A 1 103 ? 10.988 1.201 -7.078 1.00 77.69 103 ILE A O 1
ATOM 755 N N . ASP A 1 104 ? 11.048 1.896 -9.225 1.00 64.00 104 ASP A N 1
ATOM 756 C CA . ASP A 1 104 ? 11.377 3.308 -8.957 1.00 64.00 104 ASP A CA 1
ATOM 757 C C . ASP A 1 104 ? 12.624 3.502 -8.058 1.00 64.00 104 ASP A C 1
ATOM 759 O O . ASP A 1 104 ? 12.662 4.370 -7.189 1.00 64.00 104 ASP A O 1
ATOM 763 N N . GLY A 1 105 ? 13.659 2.665 -8.219 1.00 59.22 105 GLY A N 1
ATOM 764 C CA . GLY A 1 105 ? 14.924 2.819 -7.483 1.00 59.22 105 GLY A CA 1
ATOM 765 C C . GLY A 1 105 ? 14.831 2.584 -5.966 1.00 59.22 105 GLY A C 1
ATOM 766 O O . GLY A 1 105 ? 15.806 2.823 -5.258 1.00 59.22 105 GLY A O 1
ATOM 767 N N . GLY A 1 106 ? 13.698 2.075 -5.468 1.00 56.00 106 GLY A N 1
ATOM 768 C CA . GLY A 1 106 ? 13.424 1.907 -4.037 1.00 56.00 106 GLY A CA 1
ATOM 769 C C . GLY A 1 106 ? 12.646 3.062 -3.397 1.00 56.00 106 GLY A C 1
ATOM 770 O O . GLY A 1 106 ? 12.321 2.971 -2.220 1.00 56.00 106 GLY A O 1
ATOM 771 N N . GLU A 1 107 ? 12.297 4.110 -4.150 1.00 58.09 107 GLU A N 1
ATOM 772 C CA . GLU A 1 107 ? 11.520 5.250 -3.637 1.00 58.09 107 GLU A CA 1
ATOM 773 C C . GLU A 1 107 ? 10.002 5.115 -3.890 1.00 58.09 107 GLU A C 1
ATOM 775 O O . GLU A 1 107 ? 9.209 5.881 -3.344 1.00 58.09 107 GLU A O 1
ATOM 780 N N . GLY A 1 108 ? 9.557 4.144 -4.696 1.00 70.38 108 GLY A N 1
ATOM 781 C CA . GLY A 1 108 ? 8.197 4.099 -5.255 1.00 70.38 108 GLY A CA 1
ATOM 782 C C . GLY A 1 108 ? 7.233 3.103 -4.616 1.00 70.38 108 GLY A C 1
ATOM 783 O O . GLY A 1 108 ? 6.667 2.263 -5.316 1.00 70.38 108 GLY A O 1
ATOM 784 N N . CYS A 1 109 ? 6.947 3.240 -3.321 1.00 88.81 109 CYS A N 1
ATOM 785 C CA . CYS A 1 109 ? 5.942 2.433 -2.610 1.00 88.81 109 CYS A CA 1
ATOM 786 C C . CYS A 1 109 ? 4.488 2.821 -2.958 1.00 88.81 109 CYS A C 1
ATOM 788 O O . CYS A 1 109 ? 3.609 2.884 -2.095 1.00 88.81 109 CYS A O 1
ATOM 790 N N . HIS A 1 110 ? 4.224 3.196 -4.212 1.00 91.56 110 HIS A N 1
ATOM 791 C CA . HIS A 1 110 ? 2.971 3.823 -4.624 1.00 91.56 110 HIS A CA 1
ATOM 792 C C . HIS A 1 110 ? 1.785 2.865 -4.559 1.00 91.56 110 HIS A C 1
ATOM 794 O O . HIS A 1 110 ? 0.711 3.280 -4.118 1.00 91.56 110 HIS A O 1
ATOM 800 N N . LEU A 1 111 ? 1.984 1.602 -4.953 1.00 92.00 111 LEU A N 1
ATOM 801 C CA . LEU A 1 111 ? 0.958 0.571 -4.831 1.00 92.00 111 LEU A CA 1
ATOM 802 C C . LEU A 1 111 ? 0.630 0.336 -3.356 1.00 92.00 111 LEU A C 1
ATOM 804 O O . LEU A 1 111 ? -0.530 0.439 -2.978 1.00 92.00 111 LEU A O 1
ATOM 808 N N . GLU A 1 112 ? 1.637 0.060 -2.528 1.00 93.50 112 GLU A N 1
ATOM 809 C CA . GLU A 1 112 ? 1.494 -0.225 -1.100 1.00 93.50 112 GLU A CA 1
ATOM 810 C C . GLU A 1 112 ? 0.813 0.936 -0.380 1.00 93.50 112 GLU A C 1
ATOM 812 O O . GLU A 1 112 ? -0.146 0.732 0.363 1.00 93.50 112 GLU A O 1
ATOM 817 N N . ARG A 1 113 ? 1.221 2.173 -0.685 1.00 94.06 113 ARG A N 1
ATOM 818 C CA . ARG A 1 113 ? 0.571 3.386 -0.182 1.00 94.06 113 ARG A CA 1
ATOM 819 C C . ARG A 1 113 ? -0.907 3.433 -0.561 1.00 94.06 113 ARG A C 1
ATOM 821 O O . ARG A 1 113 ? -1.743 3.790 0.265 1.00 94.06 113 ARG A O 1
ATOM 828 N N . GLY A 1 114 ? -1.229 3.086 -1.807 1.00 95.44 114 GLY A N 1
ATOM 829 C CA . GLY A 1 114 ? -2.602 3.011 -2.290 1.00 95.44 114 GLY A CA 1
ATOM 830 C C . GLY A 1 114 ? -3.404 1.923 -1.580 1.00 95.44 114 GLY A C 1
ATOM 831 O O . GLY A 1 114 ? -4.514 2.189 -1.131 1.00 95.44 114 GLY A O 1
ATOM 832 N N . LEU A 1 115 ? -2.833 0.728 -1.426 1.00 95.75 115 LEU A N 1
ATOM 833 C CA . LEU A 1 115 ? -3.448 -0.406 -0.734 1.00 95.75 115 LEU A CA 1
ATOM 834 C C . LEU A 1 115 ? -3.800 -0.045 0.709 1.00 95.75 115 LEU A C 1
ATOM 836 O O . LEU A 1 115 ? -4.959 -0.180 1.104 1.00 95.75 115 LEU A O 1
ATOM 840 N N . VAL A 1 116 ? -2.836 0.507 1.453 1.00 94.31 116 VAL A N 1
ATOM 841 C CA . VAL A 1 116 ? -3.033 0.987 2.827 1.00 94.31 116 VAL A CA 1
ATOM 842 C C . VAL A 1 116 ? -4.121 2.060 2.869 1.00 94.31 116 VAL A C 1
ATOM 844 O O . VAL A 1 116 ? -5.051 1.954 3.664 1.00 94.31 116 VAL A O 1
ATOM 847 N N . ALA A 1 117 ? -4.063 3.065 1.987 1.00 95.19 117 ALA A N 1
ATOM 848 C CA . ALA A 1 117 ? -5.063 4.133 1.940 1.00 95.19 117 ALA A CA 1
ATOM 849 C C . ALA A 1 117 ? -6.475 3.603 1.657 1.00 95.19 117 ALA A C 1
ATOM 851 O O . ALA A 1 117 ? -7.442 4.025 2.296 1.00 95.19 117 ALA A O 1
ATOM 852 N N . GLY A 1 118 ? -6.599 2.679 0.702 1.00 95.56 118 GLY A N 1
ATOM 853 C CA . GLY A 1 118 ? -7.860 2.060 0.318 1.00 95.56 118 GLY A CA 1
ATOM 854 C C . GLY A 1 118 ? -8.456 1.224 1.443 1.00 95.56 118 GLY A C 1
ATOM 855 O O . GLY A 1 118 ? -9.619 1.424 1.787 1.00 95.56 118 GLY A O 1
ATOM 856 N N . MET A 1 119 ? -7.651 0.345 2.044 1.00 93.75 119 MET A N 1
ATOM 857 C CA . MET A 1 119 ? -8.094 -0.519 3.135 1.00 93.75 119 MET A CA 1
ATOM 858 C C . MET A 1 119 ? -8.470 0.277 4.384 1.00 93.75 119 MET A C 1
ATOM 860 O O . MET A 1 119 ? -9.570 0.105 4.899 1.00 93.75 119 MET A O 1
ATOM 864 N N . MET A 1 120 ? -7.602 1.193 4.833 1.00 91.19 120 MET A N 1
ATOM 865 C CA . MET A 1 120 ? -7.862 2.027 6.014 1.00 91.19 120 MET A CA 1
ATOM 866 C C . MET A 1 120 ? -9.131 2.860 5.836 1.00 91.19 120 MET A C 1
ATOM 868 O O . MET A 1 120 ? -9.942 2.935 6.754 1.00 91.19 120 MET A O 1
ATOM 872 N N . SER A 1 121 ? -9.331 3.457 4.654 1.00 92.50 121 SER A N 1
ATOM 873 C CA . SER A 1 121 ? -10.535 4.259 4.397 1.00 92.50 121 SER A CA 1
ATOM 874 C C . SER A 1 121 ? -11.815 3.428 4.501 1.00 92.50 121 SER A C 1
ATOM 876 O O . SER A 1 121 ? -12.819 3.900 5.026 1.00 92.50 121 SER A O 1
ATOM 878 N N . GLU A 1 122 ? -11.783 2.194 3.995 1.00 92.44 122 GLU A N 1
ATOM 879 C CA . GLU A 1 122 ? -12.940 1.302 4.015 1.00 92.44 122 GLU A CA 1
ATOM 880 C C . GLU A 1 122 ? -13.213 0.760 5.425 1.00 92.44 122 GLU A C 1
ATOM 882 O O . GLU A 1 122 ? -14.351 0.786 5.878 1.00 92.44 122 GLU A O 1
ATOM 887 N N . MET A 1 123 ? -12.174 0.333 6.149 1.00 87.81 123 MET A N 1
ATOM 888 C CA . MET A 1 123 ? -12.318 -0.237 7.494 1.00 87.81 123 MET A CA 1
ATOM 889 C C . MET A 1 123 ? -12.700 0.802 8.552 1.00 87.81 123 MET A C 1
ATOM 891 O O . MET A 1 123 ? -13.475 0.496 9.451 1.00 87.81 123 MET A O 1
ATOM 895 N N . ILE A 1 124 ? -12.184 2.032 8.447 1.00 87.00 124 ILE A N 1
ATOM 896 C CA . ILE A 1 124 ? -12.504 3.129 9.379 1.00 87.00 124 ILE A CA 1
ATOM 897 C C . ILE A 1 124 ? -13.841 3.795 9.011 1.00 87.00 124 ILE A C 1
ATOM 899 O O . ILE A 1 124 ? -14.440 4.486 9.835 1.00 87.00 124 ILE A O 1
ATOM 903 N N . GLY A 1 125 ? -14.311 3.630 7.769 1.00 87.06 125 GLY A N 1
ATOM 904 C CA . GLY A 1 125 ? -15.504 4.315 7.263 1.00 87.06 125 GLY A CA 1
ATOM 905 C C . GLY A 1 125 ? -15.322 5.831 7.116 1.00 87.06 125 GLY A C 1
ATOM 906 O O . GLY A 1 125 ? -16.300 6.572 7.050 1.00 87.06 125 GLY A O 1
ATOM 907 N N . LYS A 1 126 ? -14.073 6.311 7.079 1.00 88.38 126 LYS A N 1
ATOM 908 C CA . LYS A 1 126 ? -13.716 7.727 6.912 1.00 88.38 126 LYS A CA 1
ATOM 909 C C . LYS A 1 126 ? -12.696 7.885 5.803 1.00 88.38 126 LYS A C 1
ATOM 911 O O . LYS A 1 126 ? -12.013 6.940 5.413 1.00 88.38 126 LYS A O 1
ATOM 916 N N . ARG A 1 127 ? -12.546 9.107 5.305 1.00 88.81 127 ARG A N 1
ATOM 917 C CA . ARG A 1 127 ? -11.471 9.406 4.366 1.00 88.81 127 ARG A CA 1
ATOM 918 C C . ARG A 1 127 ? -10.133 9.361 5.104 1.00 88.81 127 ARG A C 1
ATOM 920 O O . ARG A 1 127 ? -9.973 9.982 6.150 1.00 88.81 127 ARG A O 1
ATOM 927 N N . VAL A 1 128 ? -9.168 8.648 4.534 1.00 91.19 128 VAL A N 1
ATOM 928 C CA . VAL A 1 128 ? -7.806 8.558 5.065 1.00 91.19 128 VAL A CA 1
ATOM 929 C C . VAL A 1 128 ? -6.823 9.100 4.036 1.00 91.19 128 VAL A C 1
ATOM 931 O O . VAL A 1 128 ? -6.922 8.807 2.841 1.00 91.19 128 VAL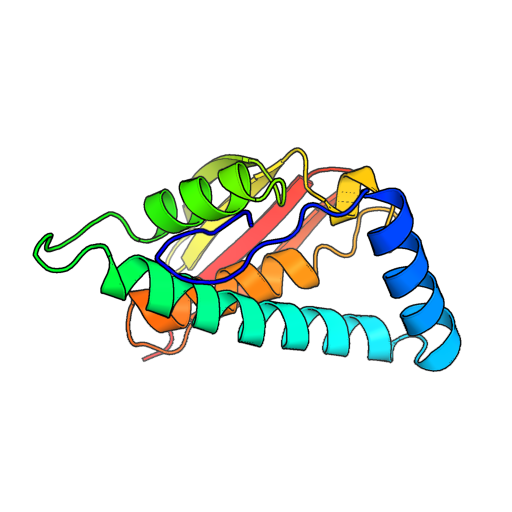 A O 1
ATOM 934 N N . VAL A 1 129 ? -5.873 9.904 4.500 1.00 92.38 129 VAL A N 1
ATOM 935 C CA . VAL A 1 129 ? -4.751 10.408 3.712 1.00 92.38 129 VAL A CA 1
ATOM 936 C C . VAL A 1 129 ? -3.508 9.628 4.111 1.00 92.38 129 VAL A C 1
ATOM 938 O O . VAL A 1 129 ? -3.171 9.561 5.288 1.00 92.38 129 VAL A O 1
ATOM 941 N N . VAL A 1 130 ? -2.828 9.042 3.124 1.00 93.00 130 VAL A N 1
ATOM 942 C CA . VAL A 1 130 ? -1.565 8.325 3.335 1.00 93.00 130 VAL A CA 1
ATOM 943 C C . VAL A 1 130 ? -0.454 9.027 2.569 1.00 93.00 130 VAL A C 1
ATOM 945 O O . VAL A 1 130 ? -0.446 9.064 1.329 1.00 93.00 130 VAL A O 1
ATOM 948 N N . LYS A 1 131 ? 0.491 9.591 3.315 1.00 91.81 131 LYS A N 1
ATOM 949 C CA . LYS A 1 131 ? 1.712 10.210 2.796 1.00 91.81 131 LYS A CA 1
ATOM 950 C C . LYS A 1 131 ? 2.863 9.226 2.949 1.00 91.81 131 LYS A C 1
ATOM 952 O O . LYS A 1 131 ? 2.890 8.444 3.892 1.00 91.81 131 LYS A O 1
ATOM 957 N N . GLN A 1 132 ? 3.799 9.241 2.010 1.00 86.62 132 GLN A N 1
ATOM 958 C CA . GLN A 1 132 ? 5.045 8.497 2.157 1.00 86.62 132 GLN A CA 1
ATOM 959 C C . GLN A 1 132 ? 6.066 9.426 2.803 1.00 86.62 132 GLN A C 1
ATOM 961 O O . GLN A 1 132 ? 6.401 10.451 2.218 1.00 86.62 132 GLN A O 1
ATOM 966 N N . ALA A 1 133 ? 6.510 9.077 4.007 1.00 81.44 133 ALA A N 1
ATOM 967 C CA . ALA A 1 133 ? 7.535 9.828 4.725 1.00 81.44 133 ALA A CA 1
ATOM 968 C C . ALA A 1 133 ? 8.939 9.425 4.256 1.00 81.44 133 ALA A C 1
ATOM 970 O O . ALA A 1 133 ? 9.814 10.272 4.116 1.00 81.44 133 ALA A O 1
ATOM 971 N N . GLN A 1 134 ? 9.141 8.135 3.972 1.00 79.25 134 GLN A N 1
ATOM 972 C CA . GLN A 1 134 ? 10.405 7.601 3.470 1.00 79.25 134 GLN A CA 1
ATOM 973 C C . GLN A 1 134 ? 10.141 6.362 2.608 1.00 79.25 134 GLN A C 1
ATOM 975 O O . GLN A 1 134 ? 9.265 5.556 2.922 1.00 79.25 134 GLN A O 1
ATOM 980 N N . GLY A 1 135 ? 10.887 6.213 1.515 1.00 69.69 135 GLY A N 1
ATOM 981 C CA . GLY A 1 135 ? 10.999 4.959 0.771 1.00 69.69 135 GLY A CA 1
ATOM 982 C C . GLY A 1 135 ? 12.469 4.623 0.591 1.00 69.69 135 GLY A C 1
ATOM 983 O O . GLY A 1 135 ? 13.236 5.470 0.145 1.00 69.69 135 GLY A O 1
ATOM 984 N N . GLU A 1 136 ? 12.861 3.418 0.977 1.00 71.62 136 GLU A N 1
ATOM 985 C CA . GLU A 1 136 ? 14.177 2.857 0.687 1.00 71.62 136 GLU A CA 1
ATOM 986 C C . GLU A 1 136 ? 14.012 1.407 0.218 1.00 71.62 136 GLU A C 1
ATOM 988 O O . GLU A 1 136 ? 12.936 0.817 0.340 1.00 71.62 136 GLU A O 1
ATOM 993 N N . LYS A 1 137 ? 15.060 0.805 -0.358 1.00 74.06 137 LYS A N 1
ATOM 994 C CA . LYS A 1 137 ? 14.975 -0.559 -0.909 1.00 74.06 137 LYS A CA 1
ATOM 995 C C . LYS A 1 137 ? 14.393 -1.542 0.110 1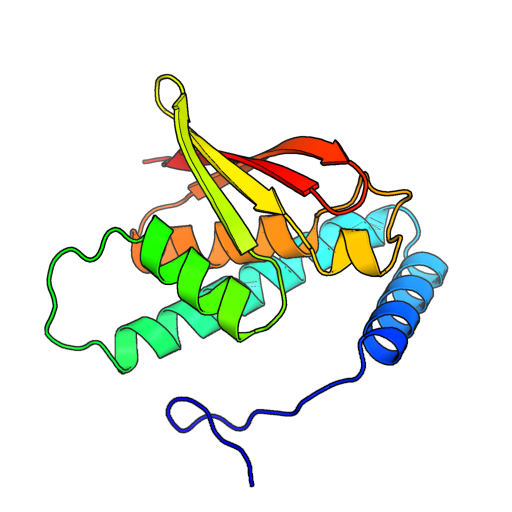.00 74.06 137 LYS A C 1
ATOM 997 O O . LYS A 1 137 ? 15.027 -1.865 1.108 1.00 74.06 137 LYS A O 1
ATOM 1002 N N . GLY A 1 138 ? 13.199 -2.047 -0.193 1.00 78.62 138 GLY A N 1
ATOM 1003 C CA . GLY A 1 138 ? 12.509 -3.040 0.628 1.00 78.62 138 GLY A CA 1
ATOM 1004 C C . GLY A 1 138 ? 11.787 -2.474 1.846 1.00 78.62 138 GLY A C 1
ATOM 1005 O O . GLY A 1 138 ? 11.240 -3.276 2.596 1.00 78.62 138 GLY A O 1
ATOM 1006 N N . LYS A 1 139 ? 11.752 -1.151 2.056 1.00 88.88 139 LYS A N 1
ATOM 1007 C CA . LYS A 1 139 ? 11.101 -0.529 3.211 1.00 88.88 139 LYS A CA 1
ATOM 1008 C C . LYS A 1 139 ? 10.320 0.727 2.832 1.00 88.88 139 LYS A C 1
ATOM 1010 O O . LYS A 1 139 ? 10.827 1.637 2.183 1.00 88.88 139 LYS A O 1
ATOM 1015 N N . CYS A 1 140 ? 9.081 0.791 3.297 1.00 90.25 140 CYS A N 1
ATOM 1016 C CA . CYS A 1 140 ? 8.159 1.888 3.054 1.00 90.25 140 CYS A CA 1
ATOM 1017 C C . CYS A 1 140 ? 7.659 2.442 4.385 1.00 90.25 140 CYS A C 1
ATOM 1019 O O . CYS A 1 140 ? 7.102 1.707 5.200 1.00 90.25 140 CYS A O 1
ATOM 1021 N N . VAL A 1 141 ? 7.832 3.744 4.593 1.00 91.62 141 VAL A N 1
ATOM 1022 C CA . VAL A 1 141 ? 7.337 4.449 5.775 1.00 91.62 141 VAL A CA 1
ATOM 1023 C C . VAL A 1 141 ? 6.202 5.367 5.356 1.00 91.62 141 VAL A C 1
ATOM 1025 O O . VAL A 1 141 ? 6.379 6.263 4.524 1.00 91.62 141 VAL A O 1
ATOM 1028 N N . PHE A 1 142 ? 5.037 5.157 5.955 1.00 92.69 142 PHE A N 1
ATOM 1029 C CA . PHE A 1 142 ? 3.835 5.924 5.680 1.00 92.69 142 PHE A CA 1
ATOM 1030 C C . PHE A 1 142 ? 3.365 6.692 6.905 1.00 92.69 142 PHE A C 1
ATOM 1032 O O . PHE A 1 142 ? 3.413 6.182 8.017 1.00 92.69 142 PHE A O 1
ATOM 1039 N N . GLU A 1 143 ? 2.840 7.886 6.676 1.00 92.94 143 GLU A N 1
ATOM 1040 C CA . GLU A 1 143 ? 2.067 8.647 7.649 1.00 92.94 143 GLU A CA 1
ATOM 1041 C C . GLU A 1 143 ? 0.601 8.613 7.241 1.00 92.94 143 GLU A C 1
ATOM 1043 O O . GLU A 1 143 ? 0.241 8.959 6.111 1.00 92.94 143 GLU A O 1
ATOM 1048 N N . VAL A 1 144 ? -0.236 8.163 8.164 1.00 92.12 144 VAL A N 1
ATOM 1049 C CA . VAL A 1 144 ? -1.661 7.944 7.963 1.00 92.12 144 VAL A CA 1
ATOM 1050 C C . VAL A 1 144 ? -2.441 8.923 8.820 1.00 92.12 144 VAL A C 1
ATOM 1052 O O . VAL A 1 144 ? -2.363 8.893 10.045 1.00 92.12 144 VAL A O 1
ATOM 1055 N N . GLU A 1 145 ? -3.228 9.767 8.167 1.00 92.00 145 GLU A N 1
ATOM 1056 C CA . GLU A 1 145 ? -4.067 10.776 8.803 1.00 92.00 145 GLU A CA 1
ATOM 1057 C C . GLU A 1 145 ? -5.533 10.510 8.464 1.00 92.00 145 GLU A C 1
ATOM 1059 O O . GLU A 1 145 ? -5.911 10.397 7.295 1.00 92.00 145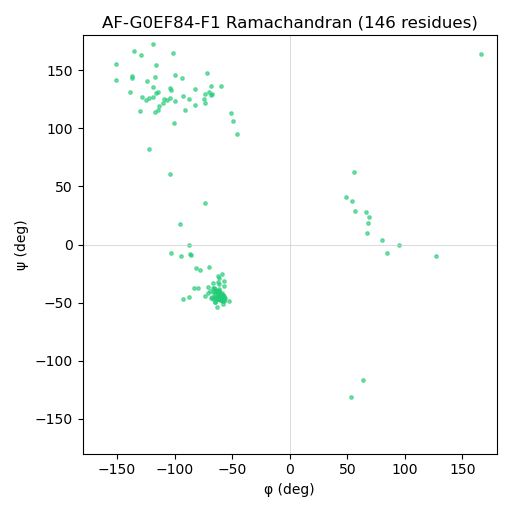 GLU A O 1
ATOM 1064 N N . VAL A 1 146 ? -6.378 10.415 9.490 1.00 87.50 146 VAL A N 1
ATOM 1065 C CA . VAL A 1 146 ? -7.829 10.326 9.303 1.00 87.50 146 VAL A CA 1
ATOM 1066 C C . VAL A 1 146 ? -8.368 11.736 9.106 1.00 87.50 146 VAL A C 1
ATOM 1068 O O . VAL A 1 146 ? -8.238 12.586 9.984 1.00 87.50 146 VAL A O 1
ATOM 1071 N N . THR A 1 147 ? -8.991 11.980 7.960 1.00 82.25 147 THR A N 1
ATOM 1072 C CA . THR A 1 147 ? -9.660 13.248 7.661 1.00 82.25 147 THR A CA 1
ATOM 1073 C C . THR A 1 147 ? -11.159 13.078 7.883 1.00 82.25 147 THR A C 1
ATOM 1075 O O . THR A 1 147 ? -11.754 12.153 7.324 1.00 82.25 147 THR A O 1
ATOM 1078 N N . GLY A 1 148 ? -11.723 13.926 8.748 1.00 63.19 148 GLY A N 1
ATOM 1079 C CA . GLY A 1 148 ? -13.155 13.973 9.063 1.00 63.19 148 GLY A CA 1
ATOM 1080 C C . GLY A 1 148 ? -14.000 14.445 7.894 1.00 63.19 148 GLY A C 1
ATOM 1081 O O . GLY A 1 148 ? -13.520 15.326 7.147 1.00 63.19 148 GLY A O 1
#

Solvent-accessible surface area (backbone atoms only — not comparable to full-atom values): 7861 Å² total; per-residue (Å²): 134,58,63,56,97,88,40,82,55,82,91,74,63,67,69,58,56,46,52,52,51,53,50,42,35,72,74,47,44,80,55,30,53,60,49,37,21,50,51,17,26,55,50,16,30,53,54,35,52,54,53,52,66,76,47,76,85,68,82,82,66,62,60,67,59,55,49,33,53,52,37,37,76,70,60,46,22,39,68,76,49,79,42,82,51,88,87,27,39,34,39,33,34,31,68,20,44,41,24,74,65,51,37,70,84,11,56,47,49,32,38,60,46,13,26,52,28,16,24,52,19,54,74,69,72,40,55,46,48,60,46,76,78,48,45,42,74,21,34,37,31,32,39,38,34,79,47,131

Radius of gyration: 15.01 Å; Cα contacts (8 Å, |Δi|>4): 252; chains: 1; bounding box: 34×37×39 Å

Secondary structure (DSSP, 8-state):
--EETTEE-----HHHHHHHHHHHHHHHTTHHHHHHHHHHHHHHHHHHHHHHHHTTT-----HHHHHHHHHHHTTS-EEEEEEEETTEEEEEEES-HHHHHTGGGGT--HHHHHHHHHHHHHHHTSEEEEEEEEEETTEEEEEEEEE-

pLDDT: mean 85.46, std 10.55, range [49.56, 96.88]

Foldseek 3Di:
DDDDLNHDDDDDDLVVVLVVLVVLCVVVPPCSLVVLLQVLLVVLQVVLVSVCVVVPPDDDDPLVVVLQVVCVVNQQFHWDDWDDDPQWIKTKTFQGSCLVSCPPVQFRCSNVQSNCQNNCCNNVVFHKDWDFPGTGRRMTIIIIHTDD